Protein AF-A0A660A8Q7-F1 (afdb_monomer_lite)

pLDDT: mean 73.63, std 24.54, range [29.16, 98.44]

Structure (mmCIF, N/CA/C/O backbone):
data_AF-A0A660A8Q7-F1
#
_entry.id   AF-A0A660A8Q7-F1
#
loop_
_atom_site.group_PDB
_atom_site.id
_atom_site.type_symbol
_atom_site.label_atom_id
_atom_site.label_alt_id
_atom_site.label_comp_id
_atom_site.label_asym_id
_atom_site.label_entity_id
_atom_site.label_seq_id
_atom_site.pdbx_PDB_ins_code
_atom_site.Cartn_x
_atom_site.Cartn_y
_atom_site.Cartn_z
_atom_site.occupancy
_atom_site.B_iso_or_equiv
_atom_site.auth_seq_id
_atom_site.auth_comp_id
_atom_site.auth_asym_id
_atom_site.auth_atom_id
_atom_site.pdbx_PDB_model_num
ATOM 1 N N . ILE A 1 1 ? 38.916 -9.578 -38.258 1.00 38.69 1 ILE A N 1
ATOM 2 C CA . ILE A 1 1 ? 38.364 -8.625 -37.270 1.00 38.69 1 ILE A CA 1
ATOM 3 C C . ILE A 1 1 ? 36.961 -9.126 -36.975 1.00 38.69 1 ILE A C 1
ATOM 5 O O . ILE A 1 1 ? 36.075 -8.918 -37.789 1.00 38.69 1 ILE A O 1
ATOM 9 N N . LEU A 1 2 ? 36.816 -9.947 -35.935 1.00 29.16 2 LEU A N 1
ATOM 10 C CA . LEU A 1 2 ? 35.522 -10.452 -35.478 1.00 29.16 2 LEU A CA 1
ATOM 11 C C . LEU A 1 2 ? 35.121 -9.546 -34.316 1.00 29.16 2 LEU A C 1
ATOM 13 O O . LEU A 1 2 ? 35.840 -9.492 -33.321 1.00 29.16 2 LEU A O 1
ATOM 17 N N . GLY A 1 3 ? 34.069 -8.753 -34.518 1.00 29.95 3 GLY A N 1
ATOM 18 C CA . GLY A 1 3 ? 33.482 -7.921 -33.475 1.00 29.95 3 GLY A CA 1
ATOM 19 C C . GLY A 1 3 ? 32.853 -8.836 -32.438 1.00 29.95 3 GLY A C 1
ATOM 20 O O . GLY A 1 3 ? 32.005 -9.656 -32.773 1.00 29.95 3 GLY A O 1
ATOM 21 N N . LEU A 1 4 ? 33.355 -8.743 -31.216 1.00 33.72 4 LEU A N 1
ATOM 22 C CA . LEU A 1 4 ? 32.834 -9.453 -30.063 1.00 33.72 4 LEU A CA 1
ATOM 23 C C . LEU A 1 4 ? 31.579 -8.682 -29.656 1.00 33.72 4 LEU A C 1
ATOM 25 O O . LEU A 1 4 ? 31.679 -7.509 -29.304 1.00 33.72 4 LEU A O 1
ATOM 29 N N . GLU A 1 5 ? 30.410 -9.299 -29.792 1.00 36.72 5 GLU A N 1
ATOM 30 C CA . GLU A 1 5 ? 29.191 -8.786 -29.178 1.00 36.72 5 GLU A CA 1
ATOM 31 C C . GLU A 1 5 ? 29.427 -8.800 -27.666 1.00 36.72 5 GLU A C 1
ATOM 33 O O . GLU A 1 5 ? 29.536 -9.860 -27.050 1.00 36.72 5 GLU A O 1
ATOM 38 N N . GLU A 1 6 ? 29.623 -7.617 -27.087 1.00 36.28 6 GLU A N 1
ATOM 39 C CA . GLU A 1 6 ? 29.720 -7.445 -25.644 1.00 36.28 6 GLU A CA 1
ATOM 40 C C . GLU A 1 6 ? 28.324 -7.720 -25.083 1.00 36.28 6 GLU A C 1
ATOM 42 O O . GLU A 1 6 ? 27.403 -6.908 -25.178 1.00 36.28 6 GLU A O 1
ATOM 47 N N . THR A 1 7 ? 28.147 -8.947 -24.606 1.00 33.44 7 THR A N 1
ATOM 48 C CA . THR A 1 7 ? 26.949 -9.416 -23.924 1.00 33.44 7 THR A CA 1
ATOM 49 C C . THR A 1 7 ? 26.689 -8.507 -22.729 1.00 33.44 7 THR A C 1
ATOM 51 O O . THR A 1 7 ? 27.507 -8.459 -21.808 1.00 33.44 7 THR A O 1
ATOM 54 N N . LEU A 1 8 ? 25.567 -7.781 -22.752 1.00 34.06 8 LEU A N 1
ATOM 55 C CA . LEU A 1 8 ? 25.069 -7.042 -21.593 1.00 34.06 8 LEU A CA 1
ATOM 56 C C . LEU A 1 8 ? 24.994 -7.999 -20.390 1.00 34.06 8 LEU A C 1
ATOM 58 O O . LEU A 1 8 ? 24.569 -9.145 -20.570 1.00 34.06 8 LEU A O 1
ATOM 62 N N . PRO A 1 9 ? 25.414 -7.580 -19.184 1.00 37.66 9 PRO A N 1
ATOM 63 C CA . PRO A 1 9 ? 25.278 -8.422 -18.010 1.00 37.66 9 PRO A CA 1
ATOM 64 C C . PRO A 1 9 ? 23.787 -8.637 -17.740 1.00 37.66 9 PRO A C 1
ATOM 66 O O . PRO A 1 9 ? 23.038 -7.685 -17.538 1.00 37.66 9 PRO A O 1
ATOM 69 N N . THR A 1 10 ? 23.362 -9.897 -17.773 1.00 39.44 10 THR A N 1
ATOM 70 C CA . THR A 1 10 ? 22.058 -10.334 -17.281 1.00 39.44 10 THR A CA 1
ATOM 71 C C . THR A 1 10 ? 22.044 -10.093 -15.773 1.00 39.44 10 THR A C 1
ATOM 73 O O . THR A 1 10 ? 22.600 -10.898 -15.027 1.00 39.44 10 THR A O 1
ATOM 76 N N . GLU A 1 11 ? 21.480 -8.974 -15.310 1.00 48.38 11 GLU A N 1
ATOM 77 C CA . GLU A 1 11 ? 21.081 -8.886 -13.905 1.00 48.38 11 GLU A CA 1
ATOM 78 C C . GLU A 1 11 ? 20.017 -9.963 -13.676 1.00 48.38 11 GLU A C 1
ATOM 80 O O . GLU A 1 11 ? 18.985 -10.006 -14.345 1.00 48.38 11 GLU A O 1
ATOM 85 N N . GLU A 1 12 ? 20.313 -10.907 -12.788 1.00 42.38 12 GLU A N 1
ATOM 86 C CA . GLU A 1 12 ? 19.342 -11.879 -12.308 1.00 42.38 12 GLU A CA 1
ATOM 87 C C . GLU A 1 12 ? 18.278 -11.136 -11.491 1.00 42.38 12 GLU A C 1
ATOM 89 O O . GLU A 1 12 ? 18.409 -10.941 -10.284 1.00 42.38 12 GLU A O 1
ATOM 94 N N . HIS A 1 13 ? 17.210 -10.698 -12.157 1.00 46.03 13 HIS A N 1
ATOM 95 C CA . HIS A 1 13 ? 15.993 -10.239 -11.499 1.00 46.03 13 HIS A CA 1
ATOM 96 C C . HIS A 1 13 ? 15.287 -11.465 -10.923 1.00 46.03 13 HIS A C 1
ATOM 98 O O . HIS A 1 13 ? 14.502 -12.117 -11.611 1.00 46.03 13 HIS A O 1
ATOM 104 N N . GLN A 1 14 ? 15.601 -11.831 -9.679 1.00 39.31 14 GLN A N 1
ATOM 105 C CA . GLN A 1 14 ? 14.889 -12.909 -9.004 1.00 39.31 14 GLN A CA 1
ATOM 106 C C . GLN A 1 14 ? 14.414 -12.510 -7.604 1.00 39.31 14 GLN A C 1
ATOM 108 O O . GLN A 1 14 ? 15.178 -12.453 -6.647 1.00 39.31 14 GLN A O 1
ATOM 113 N N . SER A 1 15 ? 13.087 -12.337 -7.546 1.00 37.03 15 SER A N 1
ATOM 114 C CA . SER A 1 15 ? 12.181 -12.509 -6.409 1.00 37.03 15 SER A CA 1
ATOM 115 C C . SER A 1 15 ? 12.206 -11.464 -5.284 1.00 37.03 15 SER A C 1
ATOM 117 O O . SER A 1 15 ? 12.928 -11.613 -4.301 1.00 37.03 15 SER A O 1
ATOM 119 N N . GLY A 1 16 ? 11.245 -10.531 -5.340 1.00 39.06 16 GLY A N 1
ATOM 120 C CA . GLY A 1 16 ? 10.573 -10.009 -4.141 1.00 39.06 16 GLY A CA 1
ATOM 121 C C . GLY A 1 16 ? 10.461 -8.490 -4.047 1.00 39.06 16 GLY A C 1
ATOM 122 O O . GLY A 1 16 ? 11.134 -7.883 -3.221 1.00 39.06 16 GLY A O 1
ATOM 123 N N . ASP A 1 17 ? 9.584 -7.871 -4.838 1.00 44.09 17 ASP A N 1
ATOM 124 C CA . ASP A 1 17 ? 9.123 -6.507 -4.567 1.00 44.09 17 ASP A CA 1
ATOM 125 C C . ASP A 1 17 ? 8.526 -6.426 -3.157 1.00 44.09 17 ASP A C 1
ATOM 127 O O . ASP A 1 17 ? 7.603 -7.171 -2.814 1.00 44.09 17 ASP A O 1
ATOM 131 N N . THR A 1 18 ? 9.062 -5.531 -2.326 1.00 43.81 18 THR A N 1
ATOM 132 C CA . THR A 1 18 ? 8.581 -5.350 -0.954 1.00 43.81 18 THR A CA 1
ATOM 133 C C . THR A 1 18 ? 7.768 -4.068 -0.863 1.00 43.81 18 THR A C 1
ATOM 135 O O . THR A 1 18 ? 8.203 -2.982 -1.253 1.00 43.81 18 THR A O 1
ATOM 138 N N . THR A 1 19 ? 6.554 -4.197 -0.338 1.00 53.81 19 THR A N 1
ATOM 139 C CA . THR A 1 19 ? 5.773 -3.062 0.137 1.00 53.81 19 THR A CA 1
ATOM 140 C C . THR A 1 19 ? 5.756 -3.134 1.652 1.00 53.81 19 THR A C 1
ATOM 142 O O . THR A 1 19 ? 5.382 -4.147 2.241 1.00 53.81 19 THR A O 1
ATOM 145 N N . THR A 1 20 ? 6.196 -2.050 2.279 1.00 59.22 20 THR A N 1
ATOM 146 C CA . THR A 1 20 ? 6.237 -1.917 3.733 1.00 59.22 20 THR A CA 1
ATOM 147 C C . THR A 1 20 ? 5.164 -0.937 4.163 1.00 59.22 20 THR A C 1
ATOM 149 O O . THR A 1 20 ? 4.973 0.099 3.523 1.00 59.22 20 THR A O 1
ATOM 152 N N . ILE A 1 21 ? 4.479 -1.289 5.246 1.00 57.28 21 ILE A N 1
ATOM 153 C CA . ILE A 1 21 ? 3.565 -0.414 5.967 1.00 57.28 21 ILE A CA 1
ATOM 154 C C . ILE A 1 21 ? 4.218 -0.116 7.313 1.00 57.28 21 ILE A C 1
ATOM 156 O O . ILE A 1 21 ? 4.624 -1.050 7.998 1.00 57.28 21 ILE A O 1
ATOM 160 N N . GLU A 1 22 ? 4.323 1.157 7.678 1.00 61.56 22 GLU A N 1
ATOM 161 C CA . GLU A 1 22 ? 4.821 1.596 8.988 1.00 61.56 22 GLU A CA 1
ATOM 162 C C . GLU A 1 22 ? 3.673 2.246 9.778 1.00 61.56 22 GLU A C 1
ATOM 164 O O . GLU A 1 22 ? 2.915 3.042 9.215 1.00 61.56 22 GLU A O 1
ATOM 169 N N . ASP A 1 23 ? 3.549 1.905 11.067 1.00 50.34 23 ASP A N 1
ATOM 170 C CA . ASP A 1 23 ? 2.724 2.629 12.050 1.00 50.34 23 ASP A CA 1
ATOM 171 C C . ASP A 1 23 ? 3.589 3.752 12.652 1.00 50.34 23 ASP A C 1
ATOM 173 O O . ASP A 1 23 ? 4.756 3.532 12.950 1.00 50.34 23 ASP A O 1
ATOM 177 N N . THR A 1 24 ? 3.075 4.969 12.812 1.00 49.94 24 THR A N 1
ATOM 178 C CA . THR A 1 24 ? 3.831 6.081 13.426 1.00 49.94 24 THR A CA 1
ATOM 179 C C . THR A 1 24 ? 3.140 6.664 14.653 1.00 49.94 24 THR A C 1
ATOM 181 O O . THR A 1 24 ? 3.353 7.834 14.986 1.00 49.94 24 THR A O 1
ATOM 184 N N . ARG A 1 25 ? 2.266 5.900 15.317 1.00 54.03 25 ARG A N 1
ATOM 185 C CA . ARG A 1 25 ? 1.634 6.362 16.557 1.00 54.03 25 ARG A CA 1
ATOM 186 C C . ARG A 1 25 ? 2.657 6.436 17.702 1.00 54.03 25 ARG A C 1
ATOM 188 O O . ARG A 1 25 ? 3.487 5.538 17.830 1.00 54.03 25 ARG A O 1
ATOM 195 N N . PRO A 1 26 ? 2.594 7.476 18.556 1.00 39.12 26 PRO A N 1
ATOM 196 C CA . PRO A 1 26 ? 3.433 7.555 19.746 1.00 39.12 26 PRO A CA 1
ATOM 197 C C . PRO A 1 26 ? 3.148 6.376 20.688 1.00 39.12 26 PRO A C 1
ATOM 199 O O . PRO A 1 26 ? 1.992 6.017 20.920 1.00 39.12 26 PRO A O 1
ATOM 202 N N . ILE A 1 27 ? 4.206 5.775 21.238 1.00 44.03 27 ILE A N 1
ATOM 203 C CA . ILE A 1 27 ? 4.100 4.723 22.253 1.00 44.03 27 ILE A CA 1
ATOM 204 C C . ILE A 1 27 ? 3.571 5.349 23.549 1.00 44.03 27 ILE A C 1
ATOM 206 O O . ILE A 1 27 ? 4.329 5.933 24.327 1.00 44.03 27 ILE A O 1
ATOM 210 N N . ASP A 1 28 ? 2.282 5.182 23.839 1.00 45.69 28 ASP A N 1
ATOM 211 C CA . ASP A 1 28 ? 1.772 5.425 25.187 1.00 45.69 28 ASP A CA 1
ATOM 212 C C . ASP A 1 28 ? 2.306 4.328 26.119 1.00 45.69 28 ASP A C 1
ATOM 214 O O . ASP A 1 28 ? 1.786 3.214 26.223 1.00 45.69 28 ASP A O 1
ATOM 218 N N . THR A 1 29 ? 3.419 4.641 26.777 1.00 38.84 29 THR A N 1
ATOM 219 C CA . THR A 1 29 ? 4.043 3.804 27.803 1.00 38.84 29 THR A CA 1
ATOM 220 C C . THR A 1 29 ? 3.056 3.492 28.937 1.00 38.84 29 THR A C 1
ATOM 222 O O . THR A 1 29 ? 2.843 4.285 29.851 1.00 38.84 29 THR A O 1
ATOM 225 N N . MET A 1 30 ? 2.477 2.289 28.945 1.00 51.50 30 MET A N 1
ATOM 226 C CA . MET A 1 30 ? 1.884 1.739 30.165 1.00 51.50 30 MET A CA 1
ATOM 227 C C . MET A 1 30 ? 3.010 1.386 31.143 1.00 51.50 30 MET A C 1
ATOM 229 O O . MET A 1 30 ? 3.581 0.298 31.081 1.00 51.50 30 MET A O 1
ATOM 233 N N . SER A 1 31 ? 3.323 2.297 32.067 1.00 47.12 31 SER A N 1
ATOM 234 C CA . SER A 1 31 ? 4.219 2.025 33.192 1.00 47.12 31 SER A CA 1
ATOM 235 C C . SER A 1 31 ? 3.592 2.455 34.522 1.00 47.12 31 SER A C 1
ATOM 237 O O . SER A 1 31 ? 3.533 3.634 34.849 1.00 47.12 31 SER A O 1
ATOM 239 N N . GLY A 1 32 ? 3.161 1.455 35.299 1.00 35.72 32 GLY A N 1
ATOM 240 C CA . GLY A 1 32 ? 3.375 1.420 36.751 1.00 35.72 32 GLY A CA 1
ATOM 241 C C . GLY A 1 32 ? 2.323 2.046 37.675 1.00 35.72 32 GLY A C 1
ATOM 242 O O . GLY A 1 32 ? 2.244 3.254 37.839 1.00 35.72 32 GLY A O 1
ATOM 243 N N . LEU A 1 33 ? 1.610 1.174 38.397 1.00 46.50 33 LEU A N 1
ATOM 244 C CA . LEU A 1 33 ? 0.771 1.455 39.567 1.00 46.50 33 LEU A CA 1
ATOM 245 C C . LEU A 1 33 ? 1.437 2.369 40.622 1.00 46.50 33 LEU A C 1
ATOM 247 O O . LEU A 1 33 ? 2.536 2.072 41.091 1.00 46.50 33 LEU A O 1
ATOM 251 N N . SER A 1 34 ? 0.682 3.343 41.146 1.00 44.50 34 SER A N 1
ATOM 252 C CA . SER A 1 34 ? 0.706 3.750 42.566 1.00 44.50 34 SER A CA 1
ATOM 253 C C . SER A 1 34 ? -0.559 4.532 42.9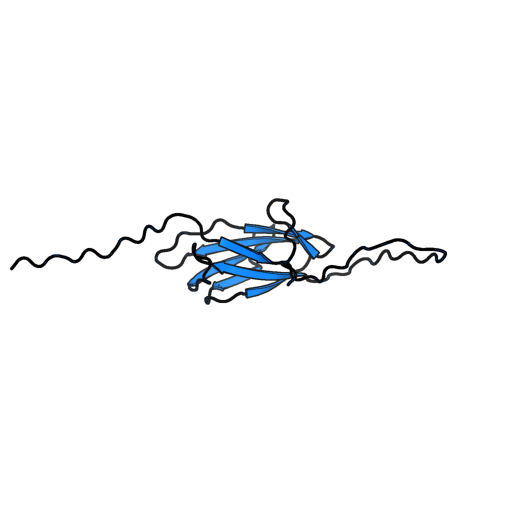61 1.00 44.50 34 SER A C 1
ATOM 255 O O . SER A 1 34 ? -0.782 5.629 42.471 1.00 44.50 34 SER A O 1
ATOM 257 N N . GLY A 1 35 ? -1.346 3.956 43.881 1.00 35.59 35 GLY A N 1
ATOM 258 C CA . GLY A 1 35 ? -2.019 4.661 44.987 1.00 35.59 35 GLY A CA 1
ATOM 259 C C . GLY A 1 35 ? -3.261 5.537 44.738 1.00 35.59 35 GLY A C 1
ATOM 260 O O . GLY A 1 35 ? -3.138 6.697 44.388 1.00 35.59 35 GLY A O 1
ATOM 261 N N . GLU A 1 36 ? -4.419 4.994 45.136 1.00 40.91 36 GLU A N 1
ATOM 262 C CA . GLU A 1 36 ? -5.588 5.660 45.757 1.00 40.91 36 GLU A CA 1
ATOM 263 C C . GLU A 1 36 ? -6.505 6.664 45.007 1.00 40.91 36 GLU A C 1
ATOM 265 O O . GLU A 1 36 ? -6.168 7.797 44.689 1.00 40.91 36 GLU A O 1
ATOM 270 N N . THR A 1 37 ? -7.780 6.239 44.958 1.00 35.78 37 THR A N 1
ATOM 271 C CA . THR A 1 37 ? -9.052 6.993 45.012 1.00 35.78 37 THR A CA 1
ATOM 272 C C . THR A 1 37 ? -9.385 8.007 43.917 1.00 35.78 37 THR A C 1
ATOM 274 O O . THR A 1 37 ? -9.043 9.181 43.981 1.00 35.78 37 THR A O 1
ATOM 277 N N . GLY A 1 38 ? -10.256 7.570 43.005 1.00 33.56 38 GLY A N 1
ATOM 278 C CA . GLY A 1 38 ? -11.059 8.446 42.158 1.00 33.56 38 GLY A CA 1
ATOM 279 C C . GLY A 1 38 ? -11.837 7.642 41.127 1.00 33.56 38 GLY A C 1
ATOM 280 O O . GLY A 1 38 ? -11.284 7.199 40.129 1.00 33.56 38 GLY A O 1
ATOM 281 N N . GLN A 1 39 ? -13.126 7.429 41.370 1.00 49.88 39 GLN A N 1
ATOM 282 C CA . GLN A 1 39 ? -14.045 6.907 40.369 1.00 49.88 39 GLN A CA 1
ATOM 283 C C . GLN A 1 39 ? -14.218 7.959 39.266 1.00 49.88 39 GLN A C 1
ATOM 285 O O . GLN A 1 39 ? -14.901 8.958 39.465 1.00 49.88 39 GLN A O 1
ATOM 290 N N . SER A 1 40 ? -13.617 7.730 38.104 1.00 42.25 40 SER A N 1
ATOM 291 C CA . SER A 1 40 ? -14.058 8.319 36.842 1.00 42.25 40 SER A CA 1
ATOM 292 C C . SER A 1 40 ? -13.723 7.324 35.745 1.00 42.25 40 SER A C 1
ATOM 294 O O . SER A 1 40 ? -12.556 7.106 35.434 1.00 42.25 40 SER A O 1
ATOM 296 N N . GLY A 1 41 ? -14.750 6.644 35.236 1.00 42.50 41 GLY A N 1
ATOM 297 C CA . GLY A 1 41 ? -14.602 5.719 34.126 1.00 42.50 41 GLY A CA 1
ATOM 298 C C . GLY A 1 41 ? -14.084 6.468 32.908 1.00 42.50 41 GLY A C 1
ATOM 299 O O . GLY A 1 41 ? -14.800 7.261 32.310 1.00 42.50 41 GLY A O 1
ATOM 300 N N . ASN A 1 42 ? -12.845 6.202 32.534 1.00 39.94 42 ASN A N 1
ATOM 301 C CA . ASN A 1 42 ? -12.290 6.542 31.238 1.00 39.94 42 ASN A CA 1
ATOM 302 C C . ASN A 1 42 ? -12.509 5.358 30.291 1.00 39.94 42 ASN A C 1
ATOM 304 O O . ASN A 1 42 ? -11.579 4.701 29.839 1.00 39.94 42 ASN A O 1
ATOM 308 N N . THR A 1 43 ? -13.779 5.092 29.981 1.00 42.34 43 THR A N 1
ATOM 309 C CA . THR A 1 43 ? -14.121 4.533 28.672 1.00 42.34 43 THR A CA 1
ATOM 310 C C . THR A 1 43 ? -14.163 5.717 27.718 1.00 42.34 43 THR A C 1
ATOM 312 O O . THR A 1 43 ? -15.225 6.276 27.452 1.00 42.34 43 THR A O 1
ATOM 315 N N . THR A 1 44 ? -12.986 6.154 27.271 1.00 40.06 44 THR A N 1
ATOM 316 C CA . THR A 1 44 ? -12.897 6.987 26.075 1.00 40.06 44 THR A CA 1
ATOM 317 C C . THR A 1 44 ? -13.264 6.067 24.922 1.00 40.06 44 THR A C 1
ATOM 319 O O . THR A 1 44 ? -12.506 5.173 24.559 1.00 40.06 44 THR A O 1
ATOM 322 N N . ILE A 1 45 ? -14.493 6.204 24.437 1.00 48.50 45 ILE A N 1
ATOM 323 C CA . ILE A 1 45 ? -14.867 5.697 23.124 1.00 48.50 45 ILE A CA 1
ATOM 324 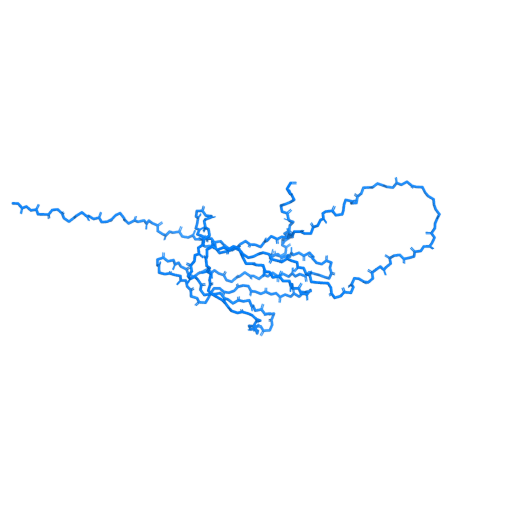C C . ILE A 1 45 ? -14.057 6.563 22.157 1.00 48.50 45 ILE A C 1
ATOM 326 O O . ILE A 1 45 ? -14.329 7.756 22.056 1.00 48.50 45 ILE A O 1
ATOM 330 N N . GLU A 1 46 ? -13.001 6.012 21.562 1.00 53.53 46 GLU A N 1
ATOM 331 C CA . GLU A 1 46 ? -12.227 6.723 20.544 1.00 53.53 46 GLU A CA 1
ATOM 332 C C . GLU A 1 46 ? -13.113 6.848 19.296 1.00 53.53 46 GLU A C 1
ATOM 334 O O . GLU A 1 46 ? -13.401 5.874 18.604 1.00 53.53 46 GLU A O 1
ATOM 339 N N . GLU A 1 47 ? -13.637 8.056 19.102 1.00 50.31 47 GLU A N 1
ATOM 340 C CA . GLU A 1 47 ? -14.380 8.510 17.928 1.00 50.31 47 GLU A CA 1
ATOM 341 C C . GLU A 1 47 ? -13.498 8.431 16.678 1.00 50.31 47 GLU A C 1
ATOM 343 O O . GLU A 1 47 ? -12.392 8.960 16.719 1.00 50.31 47 GLU A O 1
ATOM 348 N N . ASP A 1 48 ? -14.005 7.827 15.592 1.00 55.75 48 ASP A N 1
ATOM 349 C CA . ASP A 1 48 ? -13.623 7.999 14.172 1.00 55.75 48 ASP A CA 1
ATOM 350 C C . ASP A 1 48 ? -12.251 8.660 13.893 1.00 55.75 48 ASP A C 1
ATOM 352 O O . ASP A 1 48 ? -12.147 9.645 13.154 1.00 55.75 48 ASP A O 1
ATOM 356 N N . SER A 1 49 ? -11.170 8.133 14.471 1.00 80.19 49 SER A N 1
ATOM 357 C CA . SER A 1 49 ? -9.832 8.686 14.292 1.00 80.19 49 SER A CA 1
ATOM 358 C C . SER A 1 49 ? -9.144 7.967 13.135 1.00 80.19 49 SER A C 1
ATOM 360 O O . SER A 1 49 ? -9.217 6.748 12.972 1.00 80.19 49 SER A O 1
ATOM 362 N N . THR A 1 50 ? -8.512 8.735 12.251 1.00 86.62 50 THR A N 1
ATOM 363 C CA . THR A 1 50 ? -7.750 8.168 11.137 1.00 86.62 50 THR A CA 1
ATOM 364 C C . THR A 1 50 ? -6.343 7.804 11.591 1.00 86.62 50 THR A C 1
ATOM 366 O O . THR A 1 50 ? -5.661 8.625 12.202 1.00 86.62 50 THR A O 1
ATOM 369 N N . THR A 1 51 ? -5.870 6.626 11.207 1.00 88.75 51 THR A N 1
ATOM 370 C CA . THR A 1 51 ? -4.486 6.179 11.390 1.00 88.75 51 THR A CA 1
ATOM 371 C C . THR A 1 51 ? -3.622 6.639 10.220 1.00 88.75 51 THR A C 1
ATOM 373 O O . THR A 1 51 ? -4.026 6.516 9.060 1.00 88.75 51 THR A O 1
ATOM 376 N N . HIS A 1 52 ? -2.433 7.171 10.521 1.00 89.62 52 HIS A N 1
ATOM 377 C CA . HIS A 1 52 ? -1.428 7.520 9.517 1.00 89.62 52 HIS A CA 1
ATOM 378 C C . HIS A 1 52 ? -0.730 6.245 9.037 1.00 89.62 52 HIS A C 1
ATOM 380 O O . HIS A 1 52 ? -0.128 5.525 9.827 1.00 89.62 52 HIS A O 1
ATOM 386 N N . VAL A 1 53 ? -0.839 5.965 7.743 1.00 89.06 53 VAL A N 1
ATOM 387 C CA . VAL A 1 53 ? -0.261 4.796 7.080 1.00 89.06 53 VAL A CA 1
ATOM 388 C C . VAL A 1 53 ? 0.726 5.281 6.030 1.00 89.06 53 VAL A C 1
ATOM 390 O O . VAL A 1 53 ? 0.359 6.058 5.146 1.00 89.06 53 VAL A O 1
ATOM 393 N N . LYS A 1 54 ? 1.964 4.797 6.098 1.00 90.44 54 LYS A N 1
ATOM 394 C CA . LYS A 1 54 ? 2.971 5.020 5.057 1.00 90.44 54 LYS A CA 1
ATOM 395 C C . LYS A 1 54 ? 3.032 3.831 4.117 1.00 90.44 54 LYS A C 1
ATOM 397 O O . LYS A 1 54 ? 3.030 2.688 4.560 1.00 90.44 54 LYS A O 1
ATOM 402 N N . PHE A 1 55 ? 3.121 4.114 2.827 1.00 93.44 55 PHE A N 1
ATOM 403 C CA . PHE A 1 55 ? 3.342 3.129 1.783 1.00 93.44 55 PHE A CA 1
ATOM 404 C C . PHE A 1 55 ? 4.663 3.419 1.075 1.00 93.44 55 PHE A C 1
ATOM 406 O O . PHE A 1 55 ? 4.856 4.509 0.533 1.00 93.44 55 PHE A O 1
ATOM 413 N N . SER A 1 56 ? 5.520 2.407 1.018 1.00 93.56 56 SER A N 1
ATOM 414 C CA . SER A 1 56 ? 6.720 2.380 0.184 1.00 93.56 56 SER A CA 1
ATOM 415 C C . SER A 1 56 ? 6.573 1.317 -0.898 1.00 93.56 56 SER A C 1
ATOM 417 O O . SER A 1 56 ? 6.193 0.183 -0.590 1.00 93.56 56 SER A O 1
ATOM 419 N N . LYS A 1 57 ? 6.940 1.640 -2.142 1.00 94.19 57 LYS A N 1
ATOM 420 C CA . LYS A 1 57 ? 7.156 0.629 -3.190 1.00 94.19 57 LYS A CA 1
ATOM 421 C C . LYS A 1 57 ? 8.646 0.561 -3.436 1.00 94.19 57 LYS A C 1
ATOM 423 O O . LYS A 1 57 ? 9.204 1.480 -4.025 1.00 94.19 57 LYS A O 1
ATOM 428 N N . ARG A 1 58 ? 9.283 -0.512 -2.975 1.00 93.12 58 ARG A N 1
ATOM 429 C CA . ARG A 1 58 ? 10.733 -0.673 -3.063 1.00 93.12 58 ARG A CA 1
ATOM 430 C C . ARG A 1 58 ? 11.112 -1.836 -3.963 1.00 93.12 58 ARG A C 1
ATOM 432 O O . ARG A 1 58 ? 10.383 -2.823 -4.051 1.00 93.12 58 ARG A O 1
ATOM 439 N N . ASP A 1 59 ? 12.266 -1.704 -4.604 1.00 90.06 59 ASP A N 1
ATOM 440 C CA . ASP A 1 59 ? 12.934 -2.836 -5.237 1.00 90.06 59 ASP A CA 1
ATOM 441 C C . ASP A 1 59 ? 13.508 -3.808 -4.185 1.00 90.06 59 ASP A C 1
ATOM 443 O O . ASP A 1 59 ? 13.474 -3.557 -2.976 1.00 90.06 59 ASP A O 1
ATOM 447 N N . ILE A 1 60 ? 14.070 -4.923 -4.653 1.00 85.19 60 ILE A N 1
ATOM 448 C CA . ILE A 1 60 ? 14.680 -5.956 -3.799 1.00 85.19 60 ILE A CA 1
ATOM 449 C C . ILE A 1 60 ? 15.871 -5.444 -2.969 1.00 85.19 60 ILE A C 1
ATOM 451 O O . ILE A 1 60 ? 16.229 -6.052 -1.962 1.00 85.19 60 ILE A O 1
ATOM 455 N N . ASN A 1 61 ? 16.488 -4.330 -3.374 1.00 87.62 61 ASN A N 1
ATOM 456 C CA . ASN A 1 61 ? 17.600 -3.696 -2.666 1.00 87.62 61 ASN A CA 1
ATOM 457 C C . ASN A 1 61 ? 17.108 -2.668 -1.632 1.00 87.62 61 ASN A C 1
ATOM 459 O O . ASN A 1 61 ? 17.920 -2.013 -0.976 1.00 87.62 61 ASN A O 1
ATOM 463 N N . GLY A 1 62 ? 15.790 -2.506 -1.486 1.00 85.62 62 GLY A N 1
ATOM 464 C CA . GLY A 1 62 ? 15.169 -1.574 -0.554 1.00 85.62 62 GLY A CA 1
ATOM 465 C C . GLY A 1 62 ? 15.130 -0.127 -1.046 1.00 85.62 62 GLY A C 1
ATOM 466 O O . GLY A 1 62 ? 14.866 0.768 -0.242 1.00 85.62 62 GLY A O 1
ATOM 467 N N . LYS A 1 63 ? 15.382 0.137 -2.333 1.00 90.75 63 LYS A N 1
ATOM 468 C CA . LYS A 1 63 ? 15.311 1.486 -2.909 1.00 90.75 63 LYS A CA 1
ATOM 469 C C . LYS A 1 63 ? 13.896 1.782 -3.399 1.00 90.75 63 LYS A C 1
ATOM 471 O O . LYS A 1 63 ? 13.297 0.950 -4.072 1.00 90.75 63 LYS A O 1
ATOM 476 N N . GLU A 1 64 ? 13.382 2.979 -3.111 1.00 94.50 64 GLU A N 1
ATOM 477 C CA . GLU A 1 64 ? 12.081 3.421 -3.631 1.00 94.50 64 GLU A CA 1
ATOM 478 C C . GLU A 1 64 ? 12.047 3.385 -5.167 1.00 94.50 64 GLU A C 1
ATOM 480 O O . GLU A 1 64 ? 12.964 3.851 -5.855 1.00 94.50 64 GLU A O 1
ATOM 485 N N . LEU A 1 65 ? 10.960 2.827 -5.693 1.00 93.69 65 LEU A N 1
ATOM 486 C CA . LEU A 1 65 ? 10.778 2.479 -7.092 1.00 93.69 65 LEU A CA 1
ATOM 487 C C . LEU A 1 65 ? 9.607 3.267 -7.682 1.00 93.69 65 LEU A C 1
ATOM 489 O O . LEU A 1 65 ? 8.463 3.158 -7.237 1.00 93.69 65 LEU A O 1
ATOM 493 N N . ALA A 1 66 ? 9.894 4.045 -8.724 1.00 96.94 66 ALA A N 1
ATOM 494 C CA . ALA A 1 66 ? 8.898 4.777 -9.498 1.00 96.94 66 ALA A CA 1
ATOM 495 C C . ALA A 1 66 ? 8.318 3.925 -10.642 1.00 96.94 66 ALA A C 1
ATOM 497 O O . ALA A 1 66 ? 8.982 3.027 -11.156 1.00 96.94 66 ALA A O 1
ATOM 498 N N . GLY A 1 67 ? 7.110 4.263 -11.094 1.00 95.62 67 GLY A N 1
ATOM 499 C CA . GLY A 1 67 ? 6.485 3.699 -12.294 1.00 95.62 67 GLY A CA 1
ATOM 500 C C . GLY A 1 67 ? 5.527 2.529 -12.060 1.00 95.62 67 GLY A C 1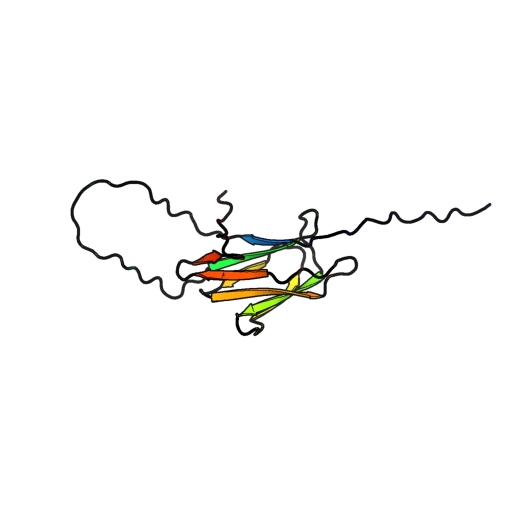
ATOM 501 O O . GLY A 1 67 ? 4.900 2.087 -13.019 1.00 95.62 67 GLY A O 1
ATOM 502 N N . ALA A 1 68 ? 5.355 2.058 -10.824 1.00 96.75 68 ALA A N 1
ATOM 503 C CA . ALA A 1 68 ? 4.375 1.024 -10.495 1.00 96.75 68 ALA A CA 1
ATOM 504 C C . ALA A 1 68 ? 2.962 1.612 -10.405 1.00 96.75 68 ALA A C 1
ATOM 506 O O . ALA A 1 68 ? 2.754 2.609 -9.712 1.00 96.75 68 ALA A O 1
ATOM 507 N N . MET A 1 69 ? 1.975 0.999 -11.058 1.00 97.94 69 MET A N 1
ATOM 508 C CA . MET A 1 69 ? 0.563 1.357 -10.897 1.00 97.94 69 MET A CA 1
ATOM 509 C C . MET A 1 69 ? 0.001 0.6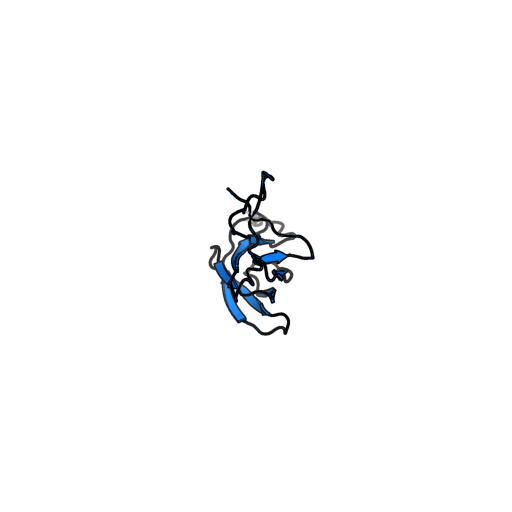35 -9.673 1.00 97.94 69 MET A C 1
ATOM 511 O O . MET A 1 69 ? -0.015 -0.594 -9.634 1.00 97.94 69 MET A O 1
ATOM 515 N N . ILE A 1 70 ? -0.467 1.394 -8.683 1.00 98.19 70 ILE A N 1
ATOM 516 C CA . ILE A 1 70 ? -0.958 0.877 -7.404 1.00 98.19 70 ILE A CA 1
ATOM 517 C C . ILE A 1 70 ? -2.415 1.291 -7.192 1.00 98.19 70 ILE A C 1
ATOM 519 O O . ILE A 1 70 ? -2.852 2.379 -7.583 1.00 98.19 70 ILE A O 1
ATOM 523 N N . GLU A 1 71 ? -3.166 0.427 -6.522 1.00 98.12 71 GLU A N 1
ATOM 524 C CA . GLU A 1 71 ? -4.482 0.711 -5.974 1.00 98.12 71 GLU A CA 1
ATOM 525 C C . GLU A 1 71 ? -4.531 0.428 -4.472 1.00 98.12 71 GLU A C 1
ATOM 527 O O . GLU A 1 71 ? -4.063 -0.608 -4.004 1.00 98.12 71 GLU A O 1
ATOM 532 N N . LEU A 1 72 ? -5.172 1.326 -3.727 1.00 98.12 72 LEU A N 1
ATOM 533 C CA . LEU A 1 72 ? -5.671 1.070 -2.382 1.00 98.12 72 LEU A CA 1
ATOM 534 C C . LEU A 1 72 ? -7.147 0.685 -2.494 1.00 98.12 72 LEU A C 1
ATOM 536 O O . LEU A 1 72 ? -7.961 1.470 -2.992 1.00 98.12 72 LEU A O 1
ATOM 540 N N . ARG A 1 73 ? -7.499 -0.506 -2.016 1.00 98.12 73 ARG A N 1
ATOM 541 C CA . ARG A 1 73 ? -8.864 -1.049 -2.028 1.00 98.12 73 ARG A CA 1
ATOM 542 C C . ARG A 1 73 ? -9.364 -1.305 -0.611 1.00 98.12 73 ARG A C 1
ATOM 544 O O . ARG A 1 73 ? -8.571 -1.575 0.286 1.00 98.12 73 ARG A O 1
ATOM 551 N N . ASN A 1 74 ? -10.678 -1.238 -0.413 1.00 95.94 74 ASN A N 1
ATOM 552 C CA . ASN A 1 74 ? -11.324 -1.718 0.814 1.00 95.94 74 ASN A CA 1
ATOM 553 C C . ASN A 1 74 ? -11.625 -3.232 0.742 1.00 95.94 74 ASN A C 1
ATOM 555 O O . ASN A 1 74 ? -11.442 -3.865 -0.299 1.00 95.94 74 ASN A O 1
ATOM 559 N N . LEU A 1 75 ? -12.161 -3.802 1.827 1.00 91.44 75 LEU A N 1
ATOM 560 C CA . LEU A 1 75 ? -12.541 -5.221 1.905 1.00 91.44 75 LEU A CA 1
ATOM 561 C C . LEU A 1 75 ? -13.563 -5.669 0.844 1.00 91.44 75 LEU A C 1
ATOM 563 O O . LEU A 1 75 ? -13.560 -6.831 0.448 1.00 91.44 75 LEU A O 1
ATOM 567 N N . SER A 1 76 ? -14.430 -4.773 0.357 1.00 94.12 76 SER A N 1
ATOM 568 C CA . SER A 1 76 ? -15.375 -5.108 -0.717 1.00 94.12 76 SER A CA 1
ATOM 569 C C . SER A 1 76 ? -14.730 -5.105 -2.108 1.00 94.12 76 SER A C 1
ATOM 571 O O . SER A 1 76 ? -15.427 -5.311 -3.099 1.00 94.12 76 SER A O 1
ATOM 573 N N . GLY A 1 77 ? -13.423 -4.839 -2.200 1.00 92.81 77 GLY A N 1
ATOM 574 C CA . GLY A 1 77 ? -12.679 -4.735 -3.453 1.00 92.81 77 GLY A CA 1
ATOM 575 C C . GLY A 1 77 ? -12.882 -3.409 -4.187 1.00 92.81 77 GLY A C 1
ATOM 576 O O . GLY A 1 77 ? -12.434 -3.276 -5.324 1.00 92.81 77 GLY A O 1
ATOM 577 N N . GLN A 1 78 ? -13.543 -2.426 -3.570 1.00 97.06 78 GLN A N 1
ATOM 578 C CA . GLN A 1 78 ? -13.711 -1.104 -4.163 1.00 97.06 78 GLN A CA 1
ATOM 579 C C . GLN A 1 78 ? -12.405 -0.319 -4.042 1.00 97.06 78 GLN A C 1
ATOM 581 O O . GLN A 1 78 ? -11.870 -0.145 -2.945 1.00 97.06 78 GLN A O 1
ATOM 586 N N . THR A 1 79 ? -11.931 0.204 -5.170 1.00 98.00 79 THR A N 1
ATOM 587 C CA . THR A 1 79 ? -10.796 1.125 -5.220 1.00 98.00 79 THR A CA 1
ATOM 588 C C . THR A 1 79 ? -11.155 2.431 -4.515 1.00 98.00 79 THR A C 1
ATOM 590 O O . THR A 1 79 ? -12.085 3.135 -4.909 1.00 98.00 79 THR A O 1
ATOM 593 N N . ILE A 1 80 ? -10.410 2.740 -3.458 1.00 97.44 80 ILE A N 1
ATOM 594 C CA . ILE A 1 80 ? -10.464 4.014 -2.734 1.00 97.44 80 ILE A CA 1
ATOM 595 C C . ILE A 1 80 ? -9.590 5.035 -3.458 1.00 97.44 80 ILE A C 1
ATOM 597 O O . ILE A 1 80 ? -9.999 6.175 -3.668 1.00 97.44 80 ILE A O 1
ATOM 601 N N . GLN A 1 81 ? -8.387 4.617 -3.854 1.00 97.75 81 GLN A N 1
ATOM 602 C CA . GLN A 1 81 ? -7.422 5.467 -4.538 1.00 97.75 81 GLN A CA 1
ATOM 603 C C . GLN A 1 81 ? -6.553 4.645 -5.489 1.00 97.75 81 GLN A C 1
ATOM 605 O O . GLN A 1 81 ? -6.261 3.483 -5.223 1.00 97.75 81 GLN A O 1
ATOM 610 N N . SER A 1 82 ? -6.116 5.267 -6.583 1.00 98.12 82 SER A N 1
ATOM 611 C CA . SER A 1 82 ? -5.127 4.720 -7.511 1.00 98.12 82 SER A CA 1
ATOM 612 C C . SER A 1 82 ? -4.071 5.776 -7.823 1.00 98.12 82 SER A C 1
ATOM 614 O O . SER A 1 82 ? -4.388 6.969 -7.881 1.00 98.12 82 SER A O 1
ATOM 616 N N . TRP A 1 83 ? -2.816 5.360 -7.969 1.00 98.44 83 TRP A N 1
ATOM 617 C CA . TRP A 1 83 ? -1.703 6.239 -8.327 1.00 98.44 83 TRP A CA 1
ATOM 618 C C . TRP A 1 83 ? -0.577 5.457 -9.012 1.00 98.44 83 TRP A C 1
ATOM 620 O O . TRP A 1 83 ? -0.562 4.229 -9.001 1.00 98.44 83 TRP A O 1
ATOM 630 N N . VAL A 1 84 ? 0.374 6.189 -9.594 1.00 98.12 84 VAL A N 1
ATOM 631 C CA . VAL A 1 84 ? 1.659 5.643 -10.047 1.00 98.12 84 VAL A CA 1
ATOM 632 C C . VAL A 1 84 ? 2.714 6.008 -9.009 1.00 98.12 84 VAL A C 1
ATOM 634 O O . VAL A 1 84 ? 2.749 7.164 -8.581 1.00 98.12 84 VAL A O 1
ATOM 637 N N . SER A 1 85 ? 3.539 5.056 -8.570 1.00 97.19 85 SER A N 1
ATOM 638 C CA . SER A 1 85 ? 4.642 5.342 -7.651 1.00 97.19 85 SER A CA 1
ATOM 639 C C . SER A 1 85 ? 5.636 6.312 -8.295 1.00 97.19 85 SER A C 1
ATOM 641 O O . SER A 1 85 ? 5.921 6.238 -9.491 1.00 97.19 85 SER A O 1
ATOM 643 N N . ASP A 1 86 ? 6.177 7.235 -7.511 1.00 97.06 86 ASP A N 1
ATOM 644 C CA . ASP A 1 86 ? 7.082 8.292 -7.981 1.00 97.06 86 ASP A CA 1
ATOM 645 C C . ASP A 1 86 ? 8.494 8.174 -7.385 1.00 97.06 86 ASP A C 1
ATOM 647 O O . ASP A 1 86 ? 9.318 9.072 -7.549 1.00 97.06 86 ASP A O 1
ATOM 651 N N . GLY A 1 87 ? 8.793 7.043 -6.737 1.00 93.62 87 GLY A N 1
ATOM 652 C CA . GLY A 1 87 ? 10.063 6.820 -6.048 1.00 93.62 87 GLY A CA 1
ATOM 653 C C . GLY A 1 87 ? 10.135 7.520 -4.690 1.00 93.62 87 GLY A C 1
ATOM 654 O O . GLY A 1 87 ? 11.234 7.771 -4.195 1.00 93.62 87 GLY A O 1
ATOM 655 N N . THR A 1 88 ? 8.986 7.850 -4.096 1.00 93.81 88 THR A N 1
ATOM 656 C CA . THR A 1 88 ? 8.880 8.400 -2.743 1.00 93.81 88 THR A CA 1
ATOM 657 C C . THR A 1 88 ? 7.824 7.663 -1.916 1.00 93.81 88 THR A C 1
ATOM 659 O O . THR A 1 88 ? 6.955 6.971 -2.454 1.00 93.81 88 THR A O 1
ATOM 662 N N . VAL A 1 89 ? 7.905 7.818 -0.590 1.00 92.69 89 VAL A N 1
ATOM 663 C CA . VAL A 1 89 ? 6.895 7.313 0.348 1.00 92.69 89 VAL A CA 1
ATOM 664 C C . VAL A 1 89 ? 5.581 8.059 0.132 1.00 92.69 89 VAL A C 1
ATOM 666 O O . VAL A 1 89 ? 5.570 9.282 -0.013 1.00 92.69 89 VAL A O 1
ATOM 669 N N . LYS A 1 90 ? 4.465 7.329 0.158 1.00 93.19 90 LYS A N 1
ATOM 670 C CA . LYS A 1 90 ? 3.121 7.901 0.075 1.00 93.19 90 LYS A CA 1
ATOM 671 C C . LYS A 1 90 ? 2.374 7.748 1.393 1.00 93.19 90 LYS A C 1
ATOM 673 O O . LYS A 1 90 ? 2.244 6.643 1.911 1.00 93.19 90 LYS A O 1
ATOM 678 N N . ASP A 1 91 ? 1.834 8.853 1.886 1.00 93.06 91 ASP A N 1
ATOM 679 C CA . ASP A 1 91 ? 1.071 8.906 3.130 1.00 93.06 91 ASP A CA 1
ATOM 680 C C . ASP A 1 91 ? -0.440 8.754 2.903 1.00 93.06 91 ASP A C 1
ATOM 682 O O . ASP A 1 91 ? -1.010 9.303 1.954 1.00 93.06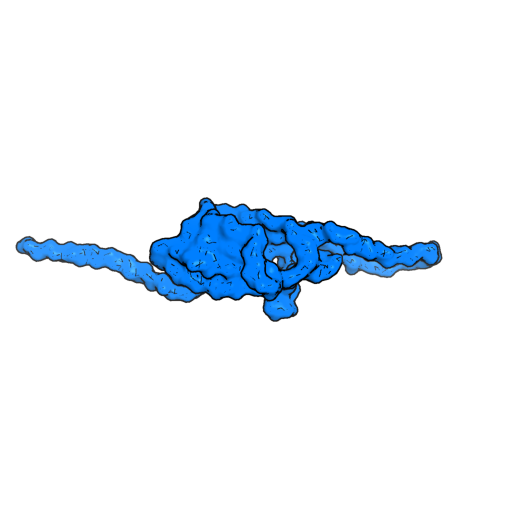 91 ASP A O 1
ATOM 686 N N . PHE A 1 92 ? -1.101 8.059 3.828 1.00 92.31 92 PHE A N 1
ATOM 687 C CA . PHE A 1 92 ? -2.552 7.916 3.910 1.00 92.31 92 PHE A CA 1
ATOM 688 C C . PHE A 1 92 ? -3.041 8.168 5.335 1.00 92.31 92 PHE A C 1
ATOM 690 O O . PHE A 1 92 ? -2.341 7.885 6.301 1.00 92.31 92 PHE A O 1
ATOM 697 N N . TYR A 1 93 ? -4.282 8.633 5.457 1.00 92.56 93 TYR A N 1
ATOM 698 C CA . TYR A 1 93 ? -5.002 8.738 6.724 1.00 92.56 93 TYR A CA 1
ATOM 699 C C . TYR A 1 93 ? -6.285 7.925 6.597 1.00 92.56 93 TYR A C 1
ATOM 701 O O . TYR A 1 93 ? -7.204 8.320 5.878 1.00 92.56 93 TYR A O 1
ATOM 709 N N . LEU A 1 94 ? -6.312 6.752 7.225 1.00 92.38 94 LEU A N 1
ATOM 710 C CA . LEU A 1 94 ? -7.357 5.749 7.026 1.00 92.38 94 LEU A CA 1
ATOM 711 C C . LEU A 1 94 ? -8.107 5.488 8.328 1.00 92.38 94 LEU A C 1
ATOM 713 O O . LEU A 1 94 ? -7.499 5.365 9.385 1.00 92.38 94 LEU A O 1
ATOM 717 N N . MET A 1 95 ? -9.432 5.406 8.249 1.00 93.38 95 MET A N 1
ATOM 718 C CA . MET A 1 95 ? -10.269 4.985 9.376 1.00 93.38 95 MET A CA 1
ATOM 719 C C . MET A 1 95 ? -10.036 3.499 9.703 1.00 93.38 95 MET A C 1
ATOM 721 O O . MET A 1 95 ? -9.472 2.777 8.875 1.00 93.38 95 MET A O 1
ATOM 725 N N . PRO A 1 96 ? -10.498 3.013 10.869 1.00 93.88 96 PRO A N 1
ATOM 726 C CA . PRO A 1 96 ? -10.538 1.585 11.151 1.00 93.88 96 PRO A CA 1
ATOM 727 C C . PRO A 1 96 ? -11.229 0.800 10.030 1.00 93.88 96 PRO A C 1
ATOM 729 O O . PRO A 1 96 ? -12.272 1.199 9.502 1.00 93.88 96 PRO A O 1
ATOM 732 N N . GLY A 1 97 ? -10.638 -0.328 9.651 1.00 94.81 97 GLY A N 1
ATOM 733 C CA . GLY A 1 97 ? -11.107 -1.139 8.537 1.00 94.81 97 GLY A CA 1
ATOM 734 C C . GLY A 1 97 ? -10.035 -2.053 7.956 1.00 94.81 97 GLY A C 1
ATOM 735 O O . GLY A 1 97 ? -8.858 -1.980 8.307 1.00 94.81 97 GLY A O 1
ATOM 736 N N . THR A 1 98 ? -10.457 -2.922 7.040 1.00 95.94 98 THR A N 1
ATOM 737 C CA . THR A 1 98 ? -9.561 -3.805 6.285 1.00 95.94 98 THR A CA 1
ATOM 738 C C . THR A 1 98 ? -9.371 -3.277 4.870 1.00 95.94 98 THR A C 1
ATOM 740 O O . THR A 1 98 ? -10.338 -2.976 4.158 1.00 95.94 98 THR A O 1
ATOM 743 N N . TYR A 1 99 ? -8.108 -3.209 4.469 1.00 96.69 99 TYR A N 1
ATOM 744 C CA . TYR A 1 99 ? -7.645 -2.612 3.230 1.00 96.69 99 TYR A CA 1
ATOM 745 C C . TYR A 1 99 ? -6.661 -3.530 2.512 1.00 96.69 99 TYR A C 1
ATOM 747 O O . TYR A 1 99 ? -6.096 -4.457 3.095 1.00 96.69 99 TYR A O 1
ATOM 755 N N . GLN A 1 100 ? -6.447 -3.248 1.231 1.00 96.44 100 GLN A N 1
ATOM 756 C CA . GLN A 1 100 ? -5.470 -3.945 0.417 1.00 96.44 100 GLN A CA 1
ATOM 757 C C . GLN A 1 100 ? -4.731 -2.972 -0.499 1.00 96.44 100 GLN A C 1
ATOM 759 O O . GLN A 1 100 ? -5.367 -2.205 -1.226 1.00 96.44 100 GLN A O 1
ATOM 764 N N . PHE A 1 101 ? -3.401 -3.040 -0.496 1.00 96.94 101 PHE A N 1
ATOM 765 C CA . PHE A 1 101 ? -2.580 -2.465 -1.557 1.00 96.94 101 PHE A CA 1
ATOM 766 C C . PHE A 1 101 ? -2.404 -3.499 -2.669 1.00 96.94 101 PHE A C 1
ATOM 768 O O . PHE A 1 101 ? -1.993 -4.630 -2.411 1.00 96.94 101 PHE A O 1
ATOM 775 N N . VAL A 1 102 ? -2.735 -3.114 -3.898 1.00 96.75 102 VAL A N 1
ATOM 776 C CA . VAL A 1 102 ? -2.660 -3.961 -5.092 1.00 96.75 102 VAL A CA 1
ATOM 777 C C . VAL A 1 102 ? -1.795 -3.263 -6.129 1.00 96.75 102 VAL A C 1
ATOM 779 O O . VAL A 1 102 ? -2.163 -2.190 -6.602 1.00 96.75 102 VAL A O 1
ATOM 782 N N . GLU A 1 103 ? -0.678 -3.870 -6.519 1.00 96.56 103 GLU A N 1
ATOM 783 C CA . GLU A 1 103 ? 0.030 -3.461 -7.732 1.00 96.56 103 GLU A CA 1
ATOM 784 C C . GLU A 1 103 ? -0.723 -4.020 -8.943 1.00 96.56 103 GLU A C 1
ATOM 786 O O . GLU A 1 103 ? -0.969 -5.221 -9.043 1.00 96.56 103 GLU A O 1
ATOM 791 N N . THR A 1 104 ? -1.161 -3.141 -9.841 1.00 97.69 104 THR A N 1
ATOM 792 C CA . THR A 1 104 ? -1.928 -3.508 -11.041 1.00 97.69 104 THR A CA 1
ATOM 793 C C . THR A 1 104 ? -1.070 -3.539 -12.298 1.00 97.69 104 THR A C 1
ATOM 795 O O . THR A 1 104 ? -1.423 -4.231 -13.253 1.00 97.69 104 THR A O 1
ATOM 798 N N . ALA A 1 105 ? 0.066 -2.841 -12.290 1.00 95.75 105 ALA A N 1
ATOM 799 C CA . ALA A 1 105 ? 1.107 -2.959 -13.302 1.00 95.75 105 ALA A CA 1
ATOM 800 C C . ALA A 1 105 ? 2.473 -2.606 -12.703 1.00 95.75 105 ALA A C 1
ATOM 802 O O . ALA A 1 105 ? 2.619 -1.560 -12.071 1.00 95.75 105 ALA A O 1
ATOM 803 N N . ALA A 1 106 ? 3.462 -3.461 -12.948 1.00 94.25 106 ALA A N 1
ATOM 804 C CA . ALA A 1 106 ? 4.852 -3.214 -12.589 1.00 94.25 106 ALA A CA 1
ATOM 805 C C . ALA A 1 106 ? 5.566 -2.382 -13.678 1.00 94.25 106 ALA A C 1
ATOM 807 O O . ALA A 1 106 ? 5.175 -2.447 -14.852 1.00 94.25 106 ALA A O 1
ATOM 808 N N . PRO A 1 107 ? 6.608 -1.607 -13.325 1.00 93.94 107 PRO A N 1
ATOM 809 C CA . PRO A 1 107 ? 7.478 -0.966 -14.307 1.00 93.94 107 PRO A CA 1
ATOM 810 C C . PRO A 1 107 ? 8.264 -2.004 -15.130 1.00 93.94 107 PRO A C 1
ATOM 812 O O . PRO A 1 107 ? 8.410 -3.161 -14.739 1.00 93.94 107 PRO A O 1
ATOM 815 N N . GLU A 1 108 ? 8.784 -1.591 -16.290 1.00 91.06 108 GLU A N 1
ATOM 816 C CA . GLU A 1 108 ? 9.573 -2.473 -17.160 1.00 91.06 108 GLU A CA 1
ATOM 817 C C . GLU A 1 108 ? 10.787 -3.052 -16.416 1.00 91.06 108 GLU A C 1
ATOM 819 O O . GLU A 1 108 ? 11.525 -2.323 -15.756 1.00 91.06 108 GLU A O 1
ATOM 824 N N . GLY A 1 109 ? 10.985 -4.369 -16.530 1.00 91.00 109 GLY A N 1
ATOM 825 C CA . GLY A 1 109 ? 12.063 -5.089 -15.844 1.00 91.00 109 GLY A CA 1
ATOM 826 C C . GLY A 1 109 ? 11.731 -5.548 -14.419 1.00 91.00 109 GLY A C 1
ATOM 827 O O . GLY A 1 109 ? 12.581 -6.167 -13.784 1.00 91.00 109 GLY A O 1
ATOM 828 N N . TYR A 1 110 ? 10.515 -5.292 -13.927 1.00 91.38 110 TYR A N 1
ATOM 829 C CA . TYR A 1 110 ? 10.053 -5.724 -12.604 1.00 91.38 110 TYR A CA 1
ATOM 830 C C . TYR A 1 110 ? 8.860 -6.676 -12.710 1.00 91.38 110 TYR A C 1
ATOM 832 O O . TYR A 1 110 ? 8.099 -6.653 -13.682 1.00 91.38 110 TYR A O 1
ATOM 840 N N . GLU A 1 111 ? 8.707 -7.530 -11.701 1.00 91.88 111 GLU A N 1
ATOM 841 C CA . GLU A 1 111 ? 7.558 -8.424 -11.582 1.00 91.88 111 GLU A CA 1
ATOM 842 C C . GLU A 1 111 ? 6.427 -7.747 -10.800 1.00 91.88 111 GLU A C 1
ATOM 844 O O . GLU A 1 111 ? 6.617 -6.743 -10.122 1.00 91.88 111 GLU A O 1
ATOM 849 N N . LEU A 1 112 ? 5.215 -8.288 -10.922 1.00 91.94 112 LEU A N 1
ATOM 850 C CA . LEU A 1 112 ? 4.074 -7.788 -10.166 1.00 91.94 112 LEU A CA 1
ATOM 851 C C . LEU A 1 112 ? 4.158 -8.271 -8.714 1.00 91.94 112 LEU A C 1
ATOM 853 O O . LEU A 1 112 ? 4.193 -9.480 -8.467 1.00 91.94 112 LEU A O 1
ATOM 857 N N . ALA A 1 113 ? 4.123 -7.346 -7.759 1.00 92.06 113 ALA A N 1
ATOM 858 C CA . ALA A 1 113 ? 4.065 -7.670 -6.344 1.00 92.06 113 ALA A CA 1
ATOM 859 C C . ALA A 1 113 ? 2.730 -8.329 -5.973 1.00 92.06 113 ALA A C 1
ATOM 861 O O . ALA A 1 113 ? 1.659 -8.003 -6.499 1.00 92.06 113 ALA A O 1
ATOM 862 N N . ALA A 1 114 ? 2.787 -9.243 -5.004 1.00 91.94 114 ALA A N 1
ATOM 863 C CA . ALA A 1 114 ? 1.583 -9.804 -4.415 1.00 91.94 114 ALA A CA 1
ATOM 864 C C . ALA A 1 114 ? 0.794 -8.713 -3.660 1.00 91.94 114 ALA A C 1
ATOM 866 O O . ALA A 1 114 ? 1.401 -7.846 -3.025 1.00 91.94 114 ALA A O 1
ATOM 867 N N . PRO A 1 115 ? -0.550 -8.757 -3.674 1.00 92.94 115 PRO A N 1
ATOM 868 C CA . PRO A 1 115 ? -1.356 -7.845 -2.875 1.00 92.94 115 PRO A CA 1
ATOM 869 C C . PRO A 1 115 ? -1.050 -7.967 -1.382 1.00 92.94 115 PRO A C 1
ATOM 871 O O . PRO A 1 115 ? -0.953 -9.076 -0.857 1.00 92.94 115 PRO A O 1
ATOM 874 N N . ILE A 1 116 ? -0.996 -6.836 -0.683 1.00 92.88 116 ILE A N 1
ATOM 875 C CA . ILE A 1 116 ? -0.811 -6.801 0.773 1.00 92.88 116 ILE A CA 1
ATOM 876 C C . ILE A 1 116 ? -2.104 -6.372 1.427 1.00 92.88 116 ILE A C 1
ATOM 878 O O . ILE A 1 116 ? -2.608 -5.277 1.179 1.00 92.88 116 ILE A O 1
ATOM 882 N N . THR A 1 117 ? -2.627 -7.254 2.270 1.00 93.94 117 THR A N 1
ATOM 883 C CA . THR A 1 117 ? -3.843 -7.013 3.043 1.00 93.94 117 THR A CA 1
ATOM 884 C C . THR A 1 117 ? -3.458 -6.590 4.450 1.00 93.94 117 THR A C 1
ATOM 886 O O . THR A 1 117 ? -2.635 -7.238 5.093 1.00 93.94 117 THR A O 1
ATOM 889 N N . PHE A 1 118 ? -4.070 -5.517 4.938 1.00 94.00 118 PHE A N 1
ATOM 890 C CA . PHE A 1 118 ? -3.837 -5.017 6.286 1.00 94.00 118 PHE A CA 1
ATOM 891 C C . PHE A 1 118 ? -5.143 -4.562 6.933 1.00 94.00 118 PHE A C 1
ATOM 893 O O . PHE A 1 118 ? -6.110 -4.215 6.254 1.00 94.00 118 PHE A O 1
ATOM 900 N N . THR A 1 119 ? -5.183 -4.593 8.260 1.00 94.44 119 THR A N 1
ATOM 901 C CA . THR A 1 119 ? -6.327 -4.137 9.054 1.00 94.44 119 THR A CA 1
ATOM 902 C C . THR A 1 119 ? -5.881 -3.067 10.030 1.00 94.44 119 THR A C 1
ATOM 904 O O . THR A 1 119 ? -4.874 -3.238 10.705 1.00 94.44 119 THR A O 1
ATOM 907 N N . ILE A 1 120 ? -6.649 -1.987 10.103 1.00 92.50 120 ILE A N 1
ATOM 908 C CA . ILE A 1 120 ? -6.552 -0.961 11.136 1.00 92.50 120 ILE A CA 1
ATOM 909 C C . ILE A 1 120 ? -7.681 -1.248 12.120 1.00 92.50 120 ILE A C 1
ATOM 911 O O . ILE A 1 120 ? -8.850 -1.230 11.726 1.00 92.50 120 ILE A O 1
ATOM 915 N N . ASP A 1 121 ? -7.350 -1.578 13.364 1.00 91.06 121 ASP A N 1
ATOM 916 C CA . ASP A 1 121 ? -8.370 -1.798 14.390 1.00 91.06 121 ASP A CA 1
ATOM 917 C C . ASP A 1 121 ? -8.909 -0.479 14.971 1.00 91.06 121 ASP A C 1
ATOM 919 O O . ASP A 1 121 ? -8.442 0.611 14.647 1.00 91.06 121 ASP A O 1
ATOM 923 N N . GLU A 1 122 ? -9.916 -0.571 15.840 1.00 88.69 122 GLU A N 1
ATOM 924 C CA . GLU A 1 122 ? -10.552 0.594 16.479 1.00 88.69 122 GLU A CA 1
ATOM 925 C C . GLU A 1 122 ? -9.596 1.406 17.367 1.00 88.69 122 GLU A C 1
ATOM 927 O O . GLU A 1 122 ? -9.903 2.536 17.727 1.00 88.69 122 GLU A O 1
ATOM 932 N N . LYS A 1 123 ? -8.436 0.846 17.724 1.00 86.12 123 LYS A N 1
ATOM 933 C CA . LYS A 1 123 ? -7.385 1.535 18.482 1.00 86.12 123 LYS A CA 1
ATOM 934 C C . LYS A 1 123 ? -6.321 2.132 17.558 1.00 86.12 123 LYS A C 1
ATOM 936 O O . LYS A 1 123 ? -5.305 2.623 18.049 1.00 86.12 123 LYS A O 1
ATOM 941 N N . GLY A 1 124 ? -6.501 2.034 16.242 1.00 83.88 124 GLY A N 1
ATOM 942 C CA . GLY A 1 124 ? -5.547 2.468 15.228 1.00 83.88 124 GLY A CA 1
ATOM 943 C C . GLY A 1 124 ? -4.341 1.543 15.053 1.00 83.88 124 GLY A C 1
ATOM 944 O O . GLY A 1 124 ? -3.358 1.950 14.443 1.00 83.88 124 GLY A O 1
ATOM 945 N N . GLN A 1 125 ? -4.359 0.321 15.597 1.00 86.00 125 GLN A N 1
ATOM 946 C CA . GLN A 1 125 ? -3.249 -0.621 15.416 1.00 86.00 125 GLN A CA 1
ATOM 947 C C . GLN A 1 125 ? -3.312 -1.265 14.032 1.00 86.00 125 GLN A C 1
ATOM 949 O O . GLN A 1 125 ? -4.378 -1.704 13.595 1.00 86.00 125 GLN A O 1
ATOM 954 N N . ILE A 1 126 ? -2.160 -1.347 13.362 1.00 87.62 126 ILE A N 1
ATOM 955 C CA . ILE A 1 126 ? -2.039 -1.939 12.028 1.00 87.62 126 ILE A CA 1
ATOM 956 C C . ILE A 1 126 ? -1.639 -3.412 12.144 1.00 87.62 126 ILE A C 1
ATOM 958 O O . ILE A 1 126 ? -0.624 -3.752 12.745 1.00 87.62 126 ILE A O 1
ATOM 962 N N . TRP A 1 127 ? -2.406 -4.289 11.505 1.00 88.00 127 TRP A N 1
ATOM 963 C CA . TRP A 1 127 ? -2.178 -5.730 11.465 1.00 88.00 127 TRP A CA 1
ATOM 964 C C . TRP A 1 127 ? -1.990 -6.204 10.021 1.00 88.00 127 TRP A C 1
ATOM 966 O O . TRP A 1 127 ? -2.862 -5.967 9.185 1.00 88.00 127 TRP A O 1
ATOM 976 N N . VAL A 1 128 ? -0.903 -6.924 9.736 1.00 89.19 128 VAL A N 1
ATOM 977 C CA . VAL A 1 128 ? -0.638 -7.599 8.450 1.00 89.19 128 VAL A CA 1
ATOM 978 C C . VAL A 1 128 ? -0.562 -9.101 8.714 1.00 89.19 128 VAL A C 1
ATOM 980 O O . VAL A 1 128 ? 0.246 -9.534 9.527 1.00 89.19 128 VAL A O 1
ATOM 983 N N . ASP A 1 129 ? -1.436 -9.901 8.098 1.00 83.50 129 ASP A N 1
ATOM 984 C CA . ASP A 1 129 ? -1.519 -11.360 8.313 1.00 83.50 129 ASP A CA 1
ATOM 985 C C . ASP A 1 129 ? -1.498 -11.781 9.800 1.00 83.50 129 ASP A C 1
ATOM 987 O O . ASP A 1 129 ? -0.795 -12.700 10.213 1.00 83.50 129 ASP A O 1
ATOM 991 N N . SER A 1 130 ? -2.290 -11.094 10.634 1.00 75.50 130 SER A N 1
ATOM 992 C CA . SER A 1 130 ? -2.348 -11.271 12.104 1.00 75.50 130 SER A CA 1
ATOM 993 C C . SER A 1 130 ? -1.066 -10.905 12.869 1.00 75.50 130 SER A C 1
ATOM 995 O O . SER A 1 130 ? -0.997 -11.102 14.082 1.00 75.50 130 SER A O 1
ATOM 997 N N . THR A 1 131 ? -0.072 -10.336 12.193 1.00 77.31 131 THR A N 1
ATOM 998 C CA . THR A 1 131 ? 1.124 -9.754 12.802 1.00 77.31 131 THR A CA 1
ATOM 999 C C . THR A 1 131 ? 0.879 -8.274 13.054 1.00 77.31 131 THR A C 1
ATOM 1001 O O . THR A 1 131 ? 0.543 -7.532 12.133 1.00 77.31 131 THR A O 1
ATOM 1004 N N . LEU A 1 132 ? 1.035 -7.847 14.306 1.00 80.00 132 LEU A N 1
ATOM 1005 C CA . LEU A 1 132 ? 0.999 -6.434 14.669 1.00 80.00 132 LEU A CA 1
ATOM 1006 C C . LEU A 1 132 ? 2.230 -5.736 14.085 1.00 80.00 132 LEU A C 1
ATOM 1008 O O . LEU A 1 132 ? 3.360 -6.123 14.386 1.00 80.00 132 LEU A O 1
ATOM 1012 N N . ILE A 1 133 ? 2.003 -4.694 13.293 1.00 77.81 133 ILE A N 1
ATOM 1013 C CA . ILE A 1 133 ? 3.047 -3.771 12.869 1.00 77.81 133 ILE A CA 1
ATOM 1014 C C . ILE A 1 133 ? 3.187 -2.725 13.967 1.00 77.81 133 ILE A C 1
ATOM 1016 O O . ILE A 1 133 ? 2.329 -1.864 14.148 1.00 77.81 133 ILE A O 1
ATOM 1020 N N . VAL A 1 134 ? 4.260 -2.843 14.739 1.00 71.25 134 VAL A N 1
ATOM 1021 C CA . VAL A 1 134 ? 4.718 -1.782 15.634 1.00 71.25 134 VAL A CA 1
ATOM 1022 C C . VAL A 1 134 ? 5.564 -0.830 14.808 1.00 71.25 134 VAL A C 1
ATOM 1024 O O . VAL A 1 134 ? 6.437 -1.278 14.067 1.00 71.25 134 VAL A O 1
ATOM 1027 N N . GLY A 1 135 ? 5.281 0.465 14.914 1.00 56.28 135 GLY A N 1
ATOM 1028 C CA . GLY A 1 135 ? 6.146 1.484 14.344 1.00 56.28 135 GLY A CA 1
ATOM 1029 C C . GLY A 1 135 ? 7.578 1.298 14.810 1.00 56.28 135 GLY A C 1
ATOM 1030 O O . GLY A 1 135 ? 7.797 1.035 15.994 1.00 56.28 135 GLY A O 1
ATOM 1031 N N . ASP A 1 136 ? 8.535 1.432 13.894 1.00 43.28 136 ASP A N 1
ATOM 1032 C CA . ASP A 1 136 ? 9.913 1.729 14.272 1.00 43.28 136 ASP A CA 1
ATOM 1033 C C . ASP A 1 136 ? 9.894 3.107 14.959 1.00 43.28 136 ASP A C 1
ATOM 1035 O O . ASP A 1 136 ? 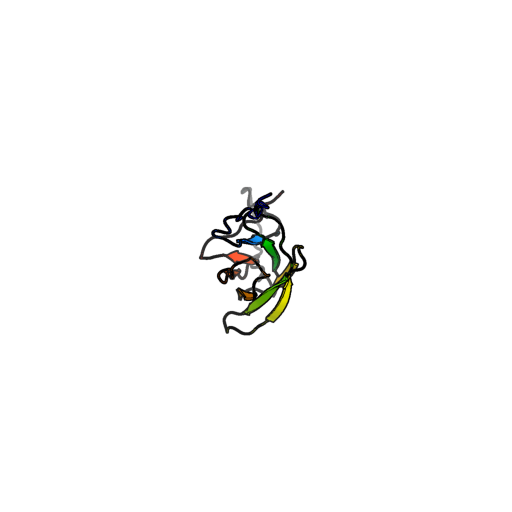9.924 4.156 14.314 1.00 43.28 136 ASP A O 1
ATOM 1039 N N . ASP A 1 137 ? 9.722 3.095 16.281 1.00 29.27 137 ASP A N 1
ATOM 1040 C CA . ASP A 1 137 ? 9.913 4.250 17.154 1.00 29.27 137 ASP A CA 1
ATOM 1041 C C . ASP A 1 137 ? 11.405 4.639 17.097 1.00 29.27 137 ASP A C 1
ATOM 1043 O O . ASP A 1 137 ? 12.252 3.780 17.367 1.00 29.27 137 ASP A O 1
ATOM 1047 N N . PRO A 1 138 ? 11.752 5.868 16.667 1.00 38.53 138 PRO A N 1
ATOM 1048 C CA . PRO A 1 138 ? 13.139 6.309 16.504 1.00 38.53 138 PRO A CA 1
ATOM 1049 C C . PRO A 1 138 ? 13.926 6.440 17.817 1.00 38.53 138 PRO A C 1
ATOM 1051 O O . PRO A 1 138 ? 13.340 6.832 18.850 1.00 38.53 138 PRO A O 1
#

Sequence (138 aa):
ILGLEETLPTEEHQSGDTTTIEDTRPIDTMSGLSGETGQSGNTTIEEDSTTHVKFSKRDINGKELAGAMIELRNLSGQTIQSWVSDGTVKDFYLMPGTYQFVETAAPEGYELAAPITFTIDEKGQIWVDSTLIVGDDP

Secondary structure (DSSP, 8-state):
--------------S--EEEEEE------------------------SPPEEEEEEEE-TTS-B-EEEEEEEEETT--EEEEEEEESS-EEEEE-SEEEEEEEEEPPTT-PPPPPEEEEE-TT--EEETTEEE-----

Foldseek 3Di:
DDDDPPDDDPDPQDDDWDKDKAFDDDPPDPDDDDDDDDDDDPPPQPPFFWTKIKIAGAGPVRFGDWAWWKFKAFPVRDTPDIDTGPRDIDIDTHTFGKIKIFGPDDPPPHDGHDIWIWGQHSVRWIATPNDTRHHPDD

Organism: Streptococcus pyogenes (NCBI:txid1314)

Radius of gyration: 21.38 Å; chains: 1; bounding box: 54×22×83 Å

InterPro domains:
  IPR013783 Immunoglobulin-like fold [G3DSA:2.60.40.10] (11-136)
  IPR041033 SpaA-like, prealbumin fold domain subgroup 1 [PF17802] (52-126)